Protein AF-A0A9E4YKV2-F1 (afdb_monomer)

Secondary structure (DSSP, 8-state):
----EEEEEPPTTTS-TT-SEEEEEEEEETTTTEEEEEEEEEE-TTHHHHHHT-EE-SSTTPPPEEPP-EEE-S--HHHHHHHHHHHHB-TTS-EEPPGGGGGGTTT--EEPPP-

Radius of gyration: 20.17 Å; Cα contacts (8 Å, |Δi|>4): 194; chains: 1; bounding box: 44×34×58 Å

Nearest PDB structures (foldseek):
  6hdz-assembly1_B  TM=9.557E-01  e=2.697E-12  Pseudomonas aeruginosa
  6he1-assembly1_B  TM=9.537E-01  e=3.018E-12  Pseudomonas aeruginosa
  6hdz-assembly1_A  TM=9.562E-01  e=5.008E-12  Pseudomonas aeruginosa
  6he3-assembly1_A  TM=9.563E-01  e=7.020E-12  Pseudomonas aeruginosa
  6h9x-assembly1_A  TM=9.703E-01  e=5.956E-11  Klebsiella pneumoniae

Foldseek 3Di:
DPFDKDKDWDDPVGDDPQFPTKIWIWTAQPVVRDTHTWKIKGWSQLSVQVVVVPWDAPDVVHDTDGGIDIDMPPTNVVRVVNRQLRVQADPVRKGADDPVCCVVVVNDGIHDDDD

Mean predicted aligned error: 3.34 Å

Sequence (115 aa):
LGLPFRILELCSGDIGFQSAKTYDVEVWSPASEEWLEVSSCSNCTDFQARRANIRFRRKPQGRPEYVHTLNGSGLALPRVIIALLETNQQPDGTVRLPEVLVPYMDGQQVLEPAR

Structure (mmCIF, N/CA/C/O backbone):
data_AF-A0A9E4YKV2-F1
#
_entry.id   AF-A0A9E4YKV2-F1
#
loop_
_atom_site.group_PDB
_atom_site.id
_atom_site.type_symbol
_atom_site.label_atom_id
_atom_site.label_alt_id
_atom_site.label_comp_id
_atom_site.label_asym_id
_atom_site.label_entity_id
_atom_site.label_seq_id
_atom_site.pdbx_PDB_ins_code
_atom_site.Cartn_x
_atom_site.Cartn_y
_atom_site.Cartn_z
_atom_site.occupancy
_atom_site.B_iso_or_equiv
_atom_site.auth_seq_id
_atom_site.auth_comp_id
_atom_site.auth_asym_id
_atom_site.auth_atom_id
_atom_site.pdbx_PDB_model_num
ATOM 1 N N . LEU A 1 1 ? 2.361 9.134 -9.350 1.00 94.06 1 LEU A N 1
ATOM 2 C CA . LEU A 1 1 ? 3.390 8.208 -9.879 1.00 94.06 1 LEU A CA 1
ATOM 3 C C . LEU A 1 1 ? 3.066 7.668 -11.273 1.00 94.06 1 LEU A C 1
ATOM 5 O O . LEU A 1 1 ? 3.963 7.110 -11.879 1.00 94.06 1 LEU A O 1
ATOM 9 N N . GLY A 1 2 ? 1.841 7.833 -11.798 1.00 94.94 2 GLY A N 1
ATOM 10 C CA . GLY A 1 2 ? 1.507 7.375 -13.157 1.00 94.94 2 GLY A CA 1
ATOM 11 C C . GLY A 1 2 ? 1.371 5.856 -13.300 1.00 94.94 2 GLY A C 1
ATOM 12 O O . GLY A 1 2 ? 1.339 5.360 -14.417 1.00 94.94 2 GLY A O 1
ATOM 13 N N . LEU A 1 3 ? 1.296 5.124 -12.185 1.00 96.94 3 LEU A N 1
ATOM 14 C CA . LEU A 1 3 ? 1.174 3.668 -12.180 1.00 96.94 3 LEU A CA 1
ATOM 15 C C . LEU A 1 3 ? -0.296 3.247 -12.328 1.00 96.94 3 LEU A C 1
ATOM 17 O O . LEU A 1 3 ? -1.139 3.803 -11.614 1.00 96.94 3 LEU A O 1
ATOM 21 N N . PRO A 1 4 ? -0.613 2.263 -13.191 1.00 96.75 4 PRO A N 1
ATOM 22 C CA . PRO A 1 4 ? -1.920 1.618 -13.202 1.00 96.75 4 PRO A CA 1
ATOM 23 C C . PRO A 1 4 ? -2.182 0.945 -11.855 1.00 96.75 4 PRO A C 1
ATOM 25 O O . PRO A 1 4 ? -1.324 0.225 -11.341 1.00 96.75 4 PRO A O 1
ATOM 28 N N . PHE A 1 5 ? -3.362 1.172 -11.283 1.00 98.25 5 PHE A N 1
ATOM 29 C CA . PHE A 1 5 ? -3.739 0.594 -9.998 1.00 98.25 5 PHE A CA 1
ATOM 30 C C . PHE A 1 5 ? -5.214 0.196 -9.969 1.00 98.25 5 PHE A C 1
ATOM 32 O O . PHE A 1 5 ? -6.029 0.710 -10.739 1.00 98.25 5 PHE A O 1
ATOM 39 N N . ARG A 1 6 ? -5.557 -0.690 -9.035 1.00 98.44 6 ARG A N 1
ATOM 40 C CA . ARG A 1 6 ? -6.934 -1.000 -8.646 1.00 98.44 6 ARG A CA 1
ATOM 41 C C . ARG A 1 6 ? -7.100 -0.879 -7.135 1.00 98.44 6 ARG A C 1
ATOM 43 O O . ARG A 1 6 ? -6.120 -0.882 -6.393 1.00 98.44 6 ARG A O 1
ATOM 50 N N . ILE A 1 7 ? -8.348 -0.752 -6.699 1.00 98.56 7 ILE A N 1
ATOM 51 C CA . ILE A 1 7 ? -8.722 -0.729 -5.284 1.00 98.56 7 ILE A CA 1
ATOM 52 C C . ILE A 1 7 ? -9.617 -1.932 -5.020 1.00 98.56 7 ILE A C 1
ATOM 54 O O . ILE A 1 7 ? -10.587 -2.143 -5.751 1.00 98.56 7 ILE A O 1
ATOM 58 N N . LEU A 1 8 ? -9.310 -2.685 -3.969 1.00 98.25 8 LEU A N 1
ATOM 59 C CA . LEU A 1 8 ? -10.104 -3.818 -3.515 1.00 98.25 8 LEU A CA 1
ATOM 60 C C . LEU A 1 8 ? -10.666 -3.533 -2.125 1.00 98.25 8 LEU A C 1
ATOM 62 O O . LEU A 1 8 ? -9.944 -3.111 -1.229 1.00 98.25 8 LEU A O 1
ATOM 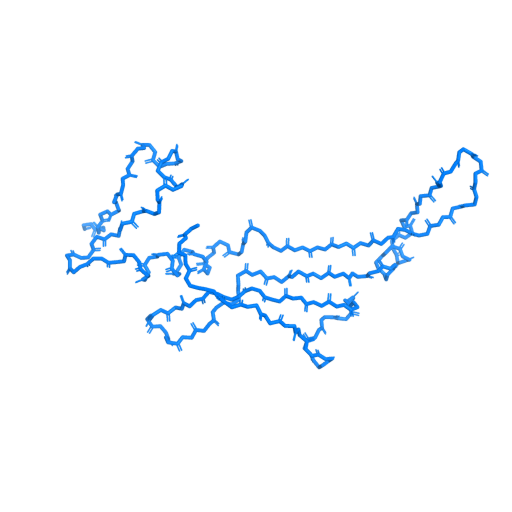66 N N . GLU A 1 9 ? -11.963 -3.770 -1.940 1.00 98.56 9 GLU A N 1
ATOM 67 C CA . GLU A 1 9 ? -12.542 -3.904 -0.603 1.00 98.56 9 GLU A CA 1
ATOM 68 C C . GLU A 1 9 ? -12.339 -5.348 -0.144 1.00 98.56 9 GLU A C 1
ATOM 70 O O . GLU A 1 9 ? -12.847 -6.269 -0.788 1.00 98.56 9 GLU A O 1
ATOM 75 N N . LEU A 1 10 ? -11.596 -5.553 0.945 1.00 98.62 10 LEU A N 1
ATOM 76 C CA . LEU A 1 10 ? -11.317 -6.903 1.432 1.00 98.62 10 LEU A CA 1
ATOM 77 C C . LEU A 1 10 ? -12.579 -7.554 2.008 1.00 98.62 10 LEU A C 1
ATOM 79 O O . LEU A 1 10 ? -13.358 -6.928 2.734 1.00 98.62 10 LEU A O 1
ATOM 83 N N . CYS A 1 11 ? -12.775 -8.836 1.699 1.00 98.38 11 CYS A N 1
ATOM 84 C CA . CYS A 1 11 ? -13.89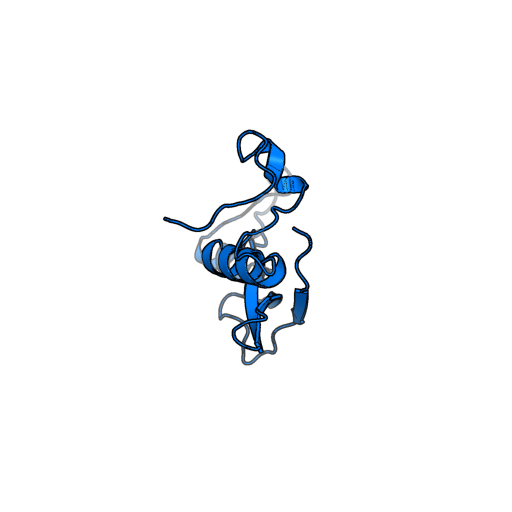5 -9.609 2.223 1.00 98.38 11 CYS A CA 1
ATOM 85 C C . CYS A 1 11 ? -13.649 -10.026 3.682 1.00 98.38 11 CYS A C 1
ATOM 87 O O . CYS A 1 11 ? -12.530 -9.973 4.190 1.00 98.38 11 CYS A O 1
ATOM 89 N N . SER A 1 12 ? -14.686 -10.512 4.369 1.00 97.88 12 SER A N 1
ATOM 90 C CA . SER A 1 12 ? -14.578 -10.923 5.777 1.00 97.88 12 SER A CA 1
ATOM 91 C C . SER A 1 12 ? -13.519 -11.999 6.049 1.00 97.88 12 SER A C 1
ATOM 93 O O . SER A 1 12 ? -13.066 -12.112 7.182 1.00 97.88 12 SER A O 1
ATOM 95 N N . GLY A 1 13 ? -13.166 -12.817 5.049 1.00 98.06 13 GLY A N 1
ATOM 96 C CA . GLY A 1 13 ? -12.136 -13.852 5.178 1.00 98.06 13 GLY A CA 1
ATOM 97 C C . GLY A 1 13 ? -10.702 -13.330 5.071 1.00 98.06 13 GLY A C 1
ATOM 98 O O . GLY A 1 13 ? -9.791 -14.049 5.465 1.00 98.06 13 GLY A O 1
ATOM 99 N N . ASP A 1 14 ? -10.521 -12.110 4.563 1.00 97.88 14 ASP A N 1
ATOM 100 C CA . ASP A 1 14 ? -9.212 -11.548 4.208 1.00 97.88 14 ASP A CA 1
ATOM 101 C C . ASP A 1 14 ? -8.874 -10.274 5.006 1.00 97.88 14 ASP A C 1
ATOM 103 O O . ASP A 1 14 ? -7.720 -9.866 5.100 1.00 97.88 14 ASP A O 1
ATOM 107 N N . ILE A 1 15 ? -9.866 -9.646 5.655 1.00 97.56 15 ILE A N 1
ATOM 108 C CA . ILE A 1 15 ? -9.599 -8.543 6.587 1.00 97.56 15 ILE A CA 1
ATOM 109 C C . ILE A 1 15 ? -8.799 -9.017 7.810 1.00 97.56 15 ILE A C 1
ATOM 111 O O . ILE A 1 15 ? -9.050 -10.071 8.396 1.00 97.56 15 ILE A O 1
ATOM 115 N N . GLY A 1 16 ? -7.862 -8.179 8.260 1.00 95.81 16 GLY A N 1
ATOM 116 C CA . GLY A 1 16 ? -7.097 -8.430 9.481 1.00 95.81 16 GLY A CA 1
ATOM 117 C C . GLY A 1 16 ? -7.957 -8.382 10.751 1.00 95.81 16 GLY A C 1
ATOM 118 O O . GLY A 1 16 ? -8.928 -7.634 10.836 1.00 95.81 16 GLY A O 1
ATOM 119 N N . PHE A 1 17 ? -7.546 -9.121 11.787 1.00 98.06 17 PHE A N 1
ATOM 120 C CA . PHE A 1 17 ? -8.286 -9.300 13.049 1.00 98.06 17 PHE A CA 1
ATOM 121 C C . PHE A 1 17 ? -8.735 -7.999 13.741 1.00 98.06 17 PHE A C 1
ATOM 123 O O . PHE A 1 17 ? -9.781 -7.957 14.384 1.00 98.06 17 PHE A O 1
ATOM 130 N N . GLN A 1 18 ? -7.934 -6.938 13.643 1.00 97.75 18 GLN A N 1
ATOM 131 C CA . GLN A 1 18 ? -8.222 -5.629 14.235 1.00 97.75 18 GLN A CA 1
ATOM 132 C C . GLN A 1 18 ? -9.155 -4.749 13.395 1.00 97.75 18 GLN A C 1
ATOM 134 O O . GLN A 1 18 ? -9.622 -3.723 13.893 1.00 97.75 18 GLN A O 1
ATOM 139 N N . SER A 1 19 ? -9.337 -5.072 12.115 1.00 98.25 19 SER A N 1
ATOM 140 C CA . SER A 1 19 ? -9.979 -4.192 11.145 1.00 98.25 19 SER A CA 1
ATOM 141 C C . SER A 1 19 ? -11.486 -4.415 11.108 1.00 98.25 19 SER A C 1
ATOM 143 O O . SER A 1 19 ? -11.960 -5.545 11.070 1.00 98.25 19 SER A O 1
ATOM 145 N N . ALA A 1 20 ? -12.249 -3.323 11.082 1.00 98.50 20 ALA A N 1
ATOM 146 C CA . ALA A 1 20 ? -13.674 -3.358 10.769 1.00 98.50 20 ALA A CA 1
ATOM 147 C C . ALA A 1 20 ? -13.928 -3.238 9.259 1.00 98.50 20 ALA A C 1
ATOM 149 O O . ALA A 1 20 ? -14.968 -3.679 8.774 1.00 98.50 20 ALA A O 1
ATOM 150 N N . LYS A 1 21 ? -13.006 -2.598 8.528 1.00 98.69 21 LYS A N 1
ATOM 151 C CA . LYS A 1 21 ? -13.053 -2.437 7.074 1.00 98.69 21 LYS A C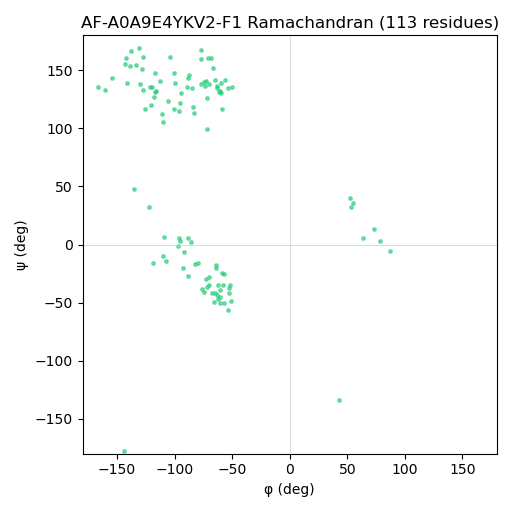A 1
ATOM 152 C C . LYS A 1 21 ? -11.665 -2.103 6.536 1.00 98.69 21 LYS A C 1
ATOM 154 O O . LYS A 1 21 ? -11.026 -1.190 7.066 1.00 98.69 21 LYS A O 1
ATOM 159 N N . THR A 1 22 ? -11.252 -2.784 5.469 1.00 98.81 22 THR A N 1
ATOM 160 C CA . THR A 1 22 ? -9.953 -2.585 4.816 1.00 98.81 22 THR A CA 1
ATOM 161 C C . THR A 1 22 ? -10.115 -2.402 3.312 1.00 98.81 22 THR A C 1
ATOM 163 O O . THR A 1 22 ? -10.907 -3.104 2.681 1.00 98.81 22 THR A O 1
ATOM 166 N N . TYR A 1 23 ? -9.359 -1.453 2.764 1.00 98.75 23 TYR A N 1
ATOM 167 C CA . TYR A 1 23 ? -9.169 -1.275 1.332 1.00 98.75 23 TYR A CA 1
ATOM 168 C C . TYR A 1 23 ? -7.704 -1.464 0.976 1.00 98.75 23 TYR A C 1
ATOM 170 O O . TYR A 1 23 ? -6.856 -0.752 1.521 1.00 98.75 23 TYR A O 1
ATOM 178 N N . ASP A 1 24 ? -7.440 -2.339 0.017 1.00 98.62 24 ASP A N 1
ATOM 179 C CA . ASP A 1 24 ? -6.106 -2.522 -0.532 1.00 98.62 24 ASP A CA 1
ATOM 180 C C . ASP A 1 24 ? -5.973 -1.771 -1.856 1.00 98.62 24 ASP A C 1
ATOM 182 O O . ASP A 1 24 ? -6.899 -1.727 -2.673 1.00 98.62 24 ASP A O 1
ATOM 186 N N . VAL A 1 25 ? -4.817 -1.140 -2.049 1.00 98.50 25 VAL A N 1
ATOM 187 C CA . VAL A 1 25 ? -4.412 -0.533 -3.318 1.00 98.50 25 VAL A CA 1
ATOM 188 C C . VAL A 1 25 ? -3.356 -1.429 -3.923 1.00 98.50 25 VAL A C 1
ATOM 190 O O . VAL A 1 25 ? -2.308 -1.642 -3.315 1.00 98.50 25 VAL A O 1
ATOM 193 N N . GLU A 1 26 ? -3.596 -1.895 -5.138 1.00 98.62 26 GLU A N 1
ATOM 194 C CA . GLU A 1 26 ? -2.662 -2.756 -5.851 1.00 98.62 26 GLU A CA 1
ATOM 195 C C . GLU A 1 26 ? -2.227 -2.092 -7.151 1.00 98.62 26 GLU A C 1
ATOM 197 O O . GLU A 1 26 ? -3.061 -1.551 -7.878 1.00 98.62 26 GLU A O 1
ATOM 202 N N . VAL A 1 27 ? -0.932 -2.133 -7.451 1.00 98.44 27 VAL A N 1
ATOM 203 C CA . VAL A 1 27 ? -0.362 -1.643 -8.714 1.00 98.44 27 VAL A CA 1
ATOM 204 C C . VAL A 1 27 ? -0.085 -2.807 -9.650 1.00 98.44 27 VAL A C 1
ATOM 206 O O . VAL A 1 27 ? 0.243 -3.901 -9.200 1.00 98.44 27 VAL A O 1
ATOM 209 N N . TRP A 1 28 ? -0.212 -2.581 -10.951 1.00 98.19 28 TRP A N 1
ATOM 210 C CA . TRP A 1 28 ? 0.106 -3.601 -11.947 1.00 98.19 28 TRP A CA 1
ATOM 211 C C . TRP A 1 28 ? 1.623 -3.792 -12.091 1.00 98.19 28 TRP A C 1
ATOM 213 O O . TRP A 1 28 ? 2.362 -2.808 -12.166 1.00 98.19 28 TRP A O 1
ATOM 223 N N . SER A 1 29 ? 2.070 -5.046 -12.167 1.00 97.56 29 SER A N 1
ATOM 224 C CA . SER A 1 29 ? 3.437 -5.450 -12.510 1.00 97.56 29 SER A CA 1
ATOM 225 C C . SER A 1 29 ? 3.436 -6.107 -13.896 1.00 97.56 29 SER A C 1
ATOM 227 O O . SER A 1 29 ? 2.969 -7.239 -14.035 1.00 97.56 29 SER A O 1
ATOM 229 N N . PRO A 1 30 ? 3.919 -5.410 -14.943 1.00 96.12 30 PRO A N 1
ATOM 230 C CA . PRO A 1 30 ? 4.026 -5.972 -16.285 1.00 96.12 30 PRO A CA 1
ATOM 231 C C . PRO A 1 30 ? 4.880 -7.239 -16.385 1.00 96.12 30 PRO A C 1
ATOM 233 O O . PRO A 1 30 ? 4.562 -8.088 -17.209 1.00 96.12 30 PRO A O 1
ATOM 236 N N . ALA A 1 31 ? 5.951 -7.375 -15.595 1.00 94.75 31 ALA A N 1
ATOM 237 C CA . ALA A 1 31 ? 6.856 -8.520 -15.726 1.00 94.75 31 ALA A CA 1
ATOM 238 C C . ALA A 1 31 ? 6.271 -9.806 -15.128 1.00 94.75 31 ALA A C 1
ATOM 240 O O . ALA A 1 31 ? 6.452 -10.881 -15.698 1.00 94.75 31 ALA A O 1
ATOM 241 N N . SER A 1 32 ? 5.568 -9.691 -13.998 1.00 95.81 32 SER A N 1
ATOM 242 C CA . SER A 1 32 ? 4.925 -10.826 -13.323 1.00 95.81 32 SER A CA 1
ATOM 243 C C . SER A 1 32 ? 3.470 -11.051 -13.750 1.00 95.81 32 SER A C 1
ATOM 245 O O . SER A 1 32 ? 2.865 -12.033 -13.333 1.00 95.81 32 SER A O 1
ATOM 247 N N . GLU A 1 33 ? 2.901 -10.152 -14.559 1.00 97.25 33 GLU A N 1
ATOM 248 C CA . GLU A 1 33 ? 1.492 -10.165 -14.982 1.00 97.25 33 GLU A CA 1
ATOM 249 C C . GLU A 1 33 ? 0.500 -10.256 -13.807 1.00 97.25 33 GLU A C 1
ATOM 251 O O . GLU A 1 33 ? -0.528 -10.936 -13.867 1.00 97.25 33 GLU A O 1
ATOM 256 N N . GLU A 1 34 ? 0.792 -9.538 -12.722 1.00 97.56 34 GLU A N 1
ATOM 257 C CA . GLU A 1 34 ? -0.012 -9.573 -11.503 1.00 97.56 34 GLU A CA 1
ATOM 258 C C . GLU A 1 34 ? -0.220 -8.192 -10.873 1.00 97.56 34 GLU A C 1
ATOM 260 O O . GLU A 1 34 ? 0.430 -7.197 -11.208 1.00 97.56 34 GLU A O 1
ATOM 265 N N . TRP A 1 35 ? -1.163 -8.136 -9.934 1.00 98.25 35 TRP A N 1
ATOM 266 C CA . TRP A 1 35 ? -1.416 -6.961 -9.112 1.00 98.25 35 TRP A CA 1
ATOM 267 C C . TRP A 1 35 ? -0.657 -7.089 -7.792 1.00 98.25 35 TRP A C 1
ATOM 269 O O . TRP A 1 35 ? -0.866 -8.034 -7.038 1.00 98.25 35 TRP A O 1
ATOM 279 N N . LEU A 1 36 ? 0.215 -6.125 -7.509 1.00 97.88 36 LEU A N 1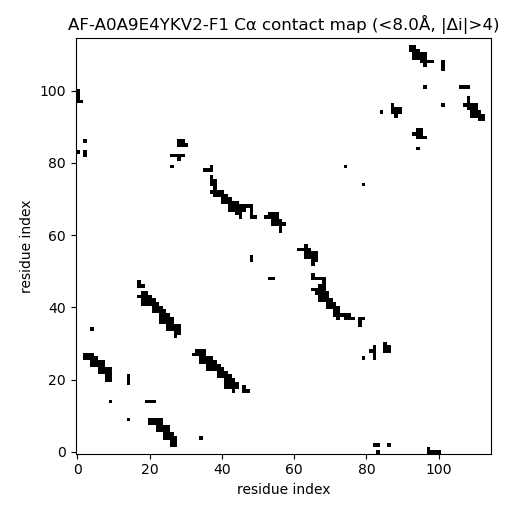
ATOM 280 C CA . LEU A 1 36 ? 1.015 -6.067 -6.293 1.00 97.88 36 LEU A CA 1
ATOM 281 C C . LEU A 1 36 ? 0.389 -5.083 -5.305 1.00 97.88 36 LEU A C 1
ATOM 283 O O . LEU A 1 36 ? 0.352 -3.878 -5.558 1.00 97.88 36 LEU A O 1
ATOM 287 N N . GLU A 1 37 ? -0.055 -5.571 -4.152 1.00 98.19 37 GLU A N 1
ATOM 288 C CA . GLU A 1 37 ? -0.564 -4.737 -3.057 1.00 98.19 37 GLU A CA 1
ATOM 289 C C . GLU A 1 37 ? 0.504 -3.740 -2.576 1.00 98.19 37 GLU A C 1
ATOM 291 O O . GLU A 1 37 ? 1.550 -4.114 -2.070 1.00 98.19 37 GLU A O 1
ATOM 296 N N . VAL A 1 38 ? 0.279 -2.439 -2.710 1.00 98.12 38 VAL A N 1
ATOM 297 C CA . VAL A 1 38 ? 1.216 -1.390 -2.257 1.00 98.12 38 VAL A CA 1
ATOM 298 C C . VAL A 1 38 ? 0.703 -0.616 -1.054 1.00 98.12 38 VAL A C 1
ATOM 300 O O . VAL A 1 38 ? 1.445 0.173 -0.461 1.00 98.12 38 VAL A O 1
ATOM 303 N N . SER A 1 39 ? -0.557 -0.812 -0.689 1.00 98.38 39 SER A N 1
ATOM 304 C CA . SER A 1 39 ? -1.144 -0.232 0.504 1.00 98.38 39 SER A CA 1
ATOM 305 C C . SER A 1 39 ? -2.294 -1.074 1.001 1.00 98.38 39 SER A C 1
ATOM 307 O O 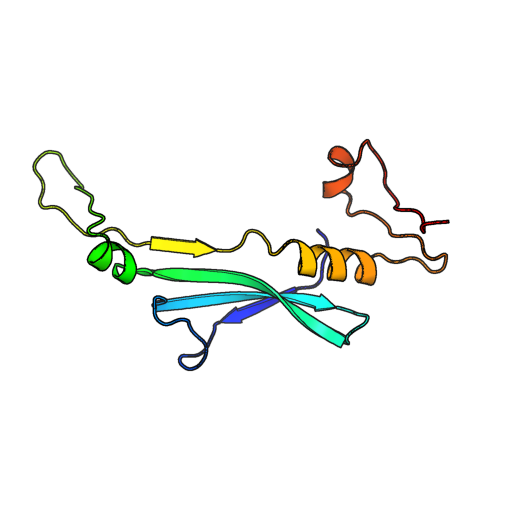. SER A 1 39 ? -3.086 -1.544 0.193 1.00 98.38 39 SER A O 1
ATOM 309 N N . SER A 1 40 ? -2.412 -1.151 2.323 1.00 98.19 40 SER A N 1
ATOM 310 C CA . SER A 1 40 ? -3.593 -1.653 3.003 1.00 98.19 40 SER A CA 1
ATOM 311 C C . SER A 1 40 ? -4.074 -0.600 3.995 1.00 98.19 40 SER A C 1
ATOM 313 O O . SER A 1 40 ? -3.352 -0.223 4.921 1.00 98.19 40 SER A O 1
ATOM 315 N N . CYS A 1 41 ? -5.277 -0.076 3.768 1.00 98.62 41 CYS A N 1
ATOM 316 C CA . CYS A 1 41 ? -5.878 1.027 4.513 1.00 98.62 41 CYS A CA 1
ATOM 317 C C . CYS A 1 41 ? -7.054 0.521 5.346 1.00 98.62 41 CYS A C 1
ATOM 319 O O . CYS A 1 41 ? -8.095 0.154 4.805 1.00 98.62 41 CYS A O 1
ATOM 321 N N . SER A 1 42 ? -6.913 0.539 6.671 1.00 98.75 42 SER A N 1
ATOM 322 C CA . SER A 1 42 ? -7.848 -0.090 7.604 1.00 98.75 42 SER A CA 1
ATOM 323 C C . SER A 1 42 ? -8.456 0.899 8.597 1.00 98.75 42 SER A C 1
ATOM 325 O O . SER A 1 42 ? -7.748 1.675 9.244 1.00 98.75 42 SER A O 1
ATOM 327 N N . ASN A 1 43 ? -9.772 0.804 8.801 1.00 98.75 43 ASN A N 1
ATOM 328 C CA . ASN A 1 43 ? -10.463 1.400 9.943 1.00 98.75 43 ASN A CA 1
ATOM 329 C C . ASN A 1 43 ? -10.636 0.339 11.035 1.00 98.75 43 ASN A C 1
ATOM 331 O O . ASN A 1 43 ? -11.375 -0.626 10.856 1.00 98.75 43 ASN A O 1
ATOM 335 N N . CYS A 1 44 ? -9.988 0.536 12.181 1.00 98.69 44 CYS A N 1
ATOM 336 C CA . CYS A 1 44 ? -10.023 -0.402 13.306 1.00 98.69 44 CYS A CA 1
ATOM 337 C C . CYS A 1 44 ? -11.074 -0.027 14.362 1.00 98.69 44 CYS A C 1
ATOM 339 O O . CYS A 1 44 ? -11.096 -0.632 15.432 1.00 98.69 44 CYS A O 1
ATOM 341 N N . THR A 1 45 ? -11.896 0.998 14.095 1.00 98.75 45 THR A N 1
ATOM 342 C CA . THR A 1 45 ? -12.847 1.589 15.050 1.00 98.75 45 THR A CA 1
ATOM 3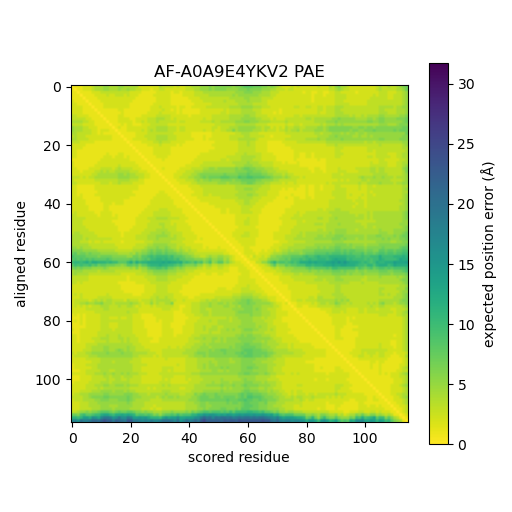43 C C . THR A 1 45 ? -12.203 1.741 16.431 1.00 98.75 45 THR A C 1
ATOM 345 O O . THR A 1 45 ? -11.066 2.206 16.527 1.00 98.75 45 THR A O 1
ATOM 348 N N . ASP A 1 46 ? -12.879 1.350 17.507 1.00 98.62 46 ASP A N 1
ATOM 349 C CA . ASP A 1 46 ? -12.337 1.416 18.859 1.00 98.62 46 ASP A CA 1
ATOM 350 C C . ASP A 1 46 ? -11.556 0.152 19.277 1.00 98.62 46 ASP A C 1
ATOM 352 O O . ASP A 1 46 ? -11.106 0.066 20.421 1.00 98.62 46 ASP A O 1
ATOM 356 N N . PHE A 1 47 ? -11.332 -0.815 18.375 1.00 98.75 47 PHE A N 1
ATOM 357 C CA . PHE A 1 47 ? -10.735 -2.116 18.700 1.00 98.75 47 PHE A CA 1
ATOM 358 C C . PHE A 1 47 ? -9.361 -1.990 19.367 1.00 98.75 47 PHE A C 1
ATOM 360 O O . PHE A 1 47 ? -9.105 -2.594 20.419 1.00 98.75 47 PHE A O 1
ATOM 367 N N . GLN A 1 48 ? -8.472 -1.206 18.750 1.00 98.75 48 GLN A N 1
ATOM 368 C CA . GLN A 1 48 ? -7.128 -0.942 19.265 1.00 98.75 48 GLN A CA 1
ATOM 369 C C . GLN A 1 48 ? -7.193 0.017 20.460 1.00 98.75 48 GLN A C 1
ATOM 371 O O . GLN A 1 48 ? -6.532 -0.211 21.473 1.00 98.75 48 GLN A O 1
ATOM 376 N N . ALA A 1 49 ? -8.042 1.047 20.384 1.00 98.75 49 ALA A N 1
ATOM 377 C CA . ALA A 1 49 ? -8.200 2.046 21.436 1.00 98.75 49 ALA A CA 1
ATOM 378 C C . ALA A 1 49 ? -8.661 1.437 22.769 1.00 98.75 49 ALA A C 1
ATOM 380 O O . ALA A 1 49 ? -8.148 1.811 23.822 1.00 98.75 49 ALA A O 1
ATOM 381 N N . ARG A 1 50 ? -9.569 0.456 22.745 1.00 98.62 50 ARG A N 1
ATOM 382 C CA . ARG A 1 50 ? -9.999 -0.289 23.938 1.00 98.62 50 ARG A CA 1
ATOM 383 C C . ARG A 1 50 ? -8.856 -1.073 24.570 1.00 98.62 50 ARG A C 1
ATOM 385 O O . ARG A 1 50 ? -8.706 -1.041 25.787 1.00 98.62 50 ARG A O 1
ATOM 392 N N . ARG A 1 51 ? -8.039 -1.739 23.751 1.00 98.44 51 ARG A N 1
ATOM 393 C CA . ARG A 1 51 ? -6.912 -2.576 24.204 1.00 98.44 51 ARG A CA 1
ATOM 394 C C . ARG A 1 51 ? -5.747 -1.757 24.753 1.00 98.44 51 ARG A C 1
ATOM 396 O O . ARG A 1 51 ? -5.141 -2.158 25.737 1.00 98.44 51 ARG A O 1
ATOM 403 N N . ALA A 1 52 ? -5.473 -0.602 24.155 1.00 98.50 52 ALA A N 1
ATOM 404 C CA . ALA A 1 52 ? -4.414 0.313 24.582 1.00 98.50 52 ALA A CA 1
ATOM 405 C C . ALA A 1 52 ? -4.908 1.436 25.521 1.00 98.50 52 ALA A C 1
ATOM 407 O O . ALA A 1 52 ? -4.139 2.313 25.903 1.00 98.50 52 ALA A O 1
ATOM 408 N N . ASN A 1 53 ? -6.192 1.427 25.898 1.00 98.50 53 ASN A N 1
ATOM 409 C CA . ASN A 1 53 ? -6.846 2.444 26.727 1.00 98.50 53 ASN A CA 1
ATOM 410 C C . ASN A 1 53 ? -6.730 3.899 26.201 1.00 98.50 53 ASN A C 1
ATOM 412 O O . ASN A 1 53 ? -6.639 4.852 26.983 1.00 98.50 53 ASN A O 1
ATOM 416 N N . ILE A 1 54 ? -6.765 4.082 24.878 1.00 98.69 54 ILE A N 1
ATOM 417 C CA . ILE A 1 54 ? -6.634 5.386 24.209 1.00 98.69 54 ILE A CA 1
ATOM 418 C C . ILE A 1 54 ? -7.992 6.089 24.192 1.00 98.69 54 ILE A C 1
ATOM 420 O O . ILE A 1 54 ? -8.940 5.640 23.545 1.00 98.69 54 ILE A O 1
ATOM 424 N N . ARG A 1 55 ? -8.102 7.203 24.915 1.00 98.31 55 ARG A N 1
ATOM 425 C CA . ARG A 1 55 ? -9.369 7.910 25.135 1.00 98.31 55 ARG A CA 1
ATOM 426 C C . ARG A 1 55 ? -9.216 9.405 24.912 1.00 98.31 55 ARG A C 1
ATOM 428 O O . ARG A 1 55 ? -8.146 9.963 25.130 1.00 98.31 55 ARG A O 1
ATOM 435 N N . PHE A 1 56 ? -10.317 10.055 24.562 1.00 97.94 56 PHE A N 1
ATOM 436 C CA . PHE A 1 56 ? -10.419 11.507 24.456 1.00 97.94 56 PHE A CA 1
ATOM 437 C C . PHE A 1 56 ? -11.656 12.021 25.206 1.00 97.94 56 PHE A C 1
ATOM 439 O O . PHE A 1 56 ? -12.504 11.245 25.648 1.00 97.94 56 PHE A O 1
ATOM 446 N N . ARG A 1 57 ? -11.758 13.341 25.382 1.00 98.00 57 ARG A N 1
ATOM 447 C CA . ARG A 1 57 ? -12.948 14.014 25.924 1.00 98.00 57 ARG A CA 1
ATOM 448 C C . ARG A 1 57 ? -13.370 15.117 24.961 1.00 98.00 57 ARG A C 1
ATOM 450 O O . ARG A 1 57 ? -12.535 15.926 24.572 1.00 98.00 57 ARG A O 1
ATOM 457 N N . ARG A 1 58 ? -14.663 15.201 24.633 1.00 96.44 58 ARG A N 1
ATOM 458 C CA . ARG A 1 58 ? -15.206 16.264 23.758 1.00 96.44 58 ARG A CA 1
ATOM 459 C C . ARG A 1 58 ? -15.210 17.650 24.400 1.00 96.44 58 ARG A C 1
ATOM 461 O O . ARG A 1 58 ? -15.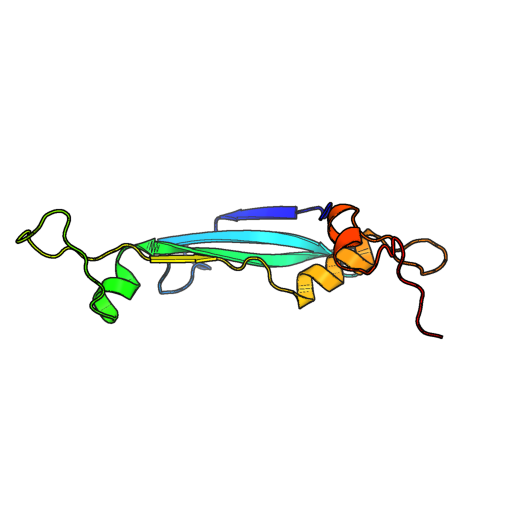196 18.653 23.699 1.00 96.44 58 ARG A O 1
ATOM 468 N N . LYS A 1 59 ? -15.299 17.702 25.729 1.00 96.75 59 LYS A N 1
ATOM 469 C CA . LYS A 1 59 ? -15.337 18.931 26.530 1.00 96.75 59 LYS A CA 1
ATOM 470 C C . LYS A 1 59 ? -14.473 18.755 27.782 1.00 96.75 59 LYS A C 1
ATOM 472 O O . LYS A 1 59 ? -14.347 17.618 28.259 1.00 96.75 59 LYS A O 1
ATOM 477 N N . PRO A 1 60 ? -13.924 19.842 28.355 1.00 94.38 60 PRO A N 1
ATOM 478 C CA . PRO A 1 60 ? -13.333 19.803 29.690 1.00 94.38 60 PRO A CA 1
ATOM 479 C C . PRO A 1 60 ? -14.310 19.160 30.684 1.00 94.38 60 PRO A C 1
ATOM 481 O O . PRO A 1 60 ? -15.505 19.435 30.632 1.00 94.38 60 PRO A O 1
ATOM 484 N N . GLN A 1 61 ? -13.811 18.265 31.542 1.00 93.06 61 GLN A N 1
ATOM 485 C CA . GLN A 1 61 ? -14.601 17.508 32.535 1.00 93.06 61 GLN A CA 1
ATOM 486 C C . GLN A 1 61 ? -15.662 16.540 31.958 1.00 93.06 61 GLN A C 1
ATOM 488 O O . GLN A 1 61 ? -16.380 15.897 32.719 1.00 93.06 61 GLN A O 1
ATOM 493 N N . GLY A 1 62 ? -15.737 16.359 30.634 1.00 95.81 62 GLY A N 1
ATOM 494 C CA . GLY A 1 62 ? -16.630 15.378 30.010 1.00 95.81 62 GLY A CA 1
ATOM 495 C C . GLY A 1 62 ? -16.236 13.917 30.277 1.00 95.81 62 GLY A C 1
ATOM 496 O O . GLY A 1 62 ? -15.081 13.604 30.600 1.00 95.81 62 GLY A O 1
ATOM 497 N N . ARG A 1 63 ? -17.197 12.999 30.091 1.00 96.88 63 ARG A N 1
ATOM 498 C CA . ARG A 1 63 ? -16.946 11.549 30.136 1.00 96.88 63 ARG A CA 1
ATOM 499 C C . ARG A 1 63 ? -15.913 11.171 29.058 1.00 96.88 63 ARG A C 1
ATOM 501 O O . ARG A 1 63 ? -16.086 11.580 27.913 1.00 96.88 63 ARG A O 1
ATOM 508 N N . PRO A 1 64 ? -14.855 10.406 29.392 1.00 97.38 64 PRO A N 1
ATOM 509 C CA . PRO A 1 64 ? -13.932 9.886 28.389 1.00 97.38 64 PRO A CA 1
ATOM 510 C C . PRO A 1 64 ? -14.626 8.926 27.413 1.00 97.38 64 PRO A C 1
ATOM 512 O O . PRO A 1 64 ? -15.370 8.040 27.838 1.00 97.38 64 PRO A O 1
ATOM 515 N N . GLU A 1 65 ? -14.324 9.076 26.130 1.00 98.25 65 GLU A N 1
ATOM 516 C CA . GLU A 1 65 ? -14.761 8.221 25.021 1.00 98.25 65 GLU A CA 1
ATOM 517 C C . GLU A 1 65 ? -13.525 7.568 24.378 1.00 98.25 65 GLU A C 1
ATOM 519 O O . GLU A 1 65 ? -12.447 8.167 24.366 1.00 98.25 65 GLU A O 1
ATOM 524 N N . TYR A 1 66 ? -13.645 6.343 23.857 1.00 98.69 66 TYR A N 1
ATOM 525 C CA . TYR A 1 66 ? -12.569 5.732 23.067 1.00 98.69 66 TYR A CA 1
ATOM 526 C C . TYR A 1 66 ? -12.485 6.405 21.697 1.00 98.69 66 TYR A C 1
ATOM 528 O O . TYR A 1 66 ? -13.508 6.742 21.101 1.00 98.69 66 TYR A O 1
ATOM 536 N N . VAL A 1 67 ? -11.266 6.617 21.208 1.00 98.62 67 VAL A N 1
ATOM 537 C CA . VAL A 1 67 ? -11.053 7.101 19.838 1.00 98.62 67 VAL A CA 1
ATOM 538 C C . VAL A 1 67 ? -11.249 5.966 18.837 1.00 98.62 67 VAL A C 1
ATOM 540 O O . VAL A 1 67 ? -11.133 4.794 19.194 1.00 98.62 67 VAL A O 1
ATOM 543 N N . HIS A 1 68 ? -11.496 6.318 17.576 1.00 98.69 68 HIS A N 1
ATOM 544 C CA . HIS A 1 68 ? -11.286 5.384 16.477 1.00 98.69 68 HIS A CA 1
ATOM 545 C C . HIS A 1 68 ? -9.847 5.476 15.977 1.00 98.69 68 HIS A C 1
ATOM 547 O O . HIS A 1 68 ? -9.285 6.571 15.924 1.00 98.69 68 HIS A O 1
ATOM 553 N N . THR A 1 69 ? -9.262 4.344 15.600 1.00 98.75 69 THR A N 1
ATOM 554 C CA . THR A 1 69 ? -7.927 4.297 14.999 1.00 98.75 69 THR A CA 1
ATOM 555 C C . THR A 1 69 ? -8.002 3.853 13.544 1.00 98.75 69 THR A C 1
ATOM 557 O O . THR A 1 69 ? -8.782 2.976 13.168 1.00 98.75 69 THR A O 1
ATOM 560 N N . LEU A 1 70 ? -7.176 4.485 12.714 1.00 98.75 70 LEU A N 1
ATOM 561 C CA . LEU A 1 70 ? -6.993 4.144 11.312 1.00 98.75 70 LEU A CA 1
ATOM 562 C C . LEU A 1 70 ? -5.501 3.973 11.044 1.00 98.75 70 LEU A C 1
ATOM 564 O O . LEU A 1 70 ? -4.670 4.594 11.708 1.00 98.75 70 LEU A O 1
ATOM 568 N N . ASN A 1 71 ? -5.171 3.136 10.072 1.00 98.38 71 ASN A N 1
ATOM 569 C CA . ASN A 1 71 ? -3.819 2.995 9.546 1.00 98.38 71 ASN A CA 1
ATOM 570 C C . ASN A 1 71 ? -3.882 2.760 8.035 1.00 98.38 71 ASN A C 1
ATOM 572 O O . ASN A 1 71 ? -4.904 2.313 7.519 1.00 98.38 71 ASN A O 1
ATOM 576 N N . GLY A 1 72 ? -2.803 3.104 7.341 1.00 97.56 72 GLY A N 1
ATOM 577 C CA . GLY A 1 72 ? -2.678 2.929 5.901 1.00 97.56 72 GLY A CA 1
ATOM 578 C C . GLY A 1 72 ? -1.233 3.101 5.462 1.00 97.56 72 GLY A C 1
ATOM 579 O O . GLY A 1 72 ? -0.562 4.027 5.924 1.00 97.56 72 GLY A O 1
ATOM 580 N N . SER A 1 73 ? -0.739 2.222 4.591 1.00 97.62 73 SER A N 1
ATOM 581 C CA . SER A 1 73 ? 0.602 2.384 4.018 1.00 97.62 73 SER A CA 1
ATOM 582 C C . SER A 1 73 ? 0.587 3.495 2.967 1.00 97.62 73 SER A C 1
ATOM 584 O O . SER A 1 73 ? -0.341 3.586 2.166 1.00 97.62 73 SER A O 1
ATOM 586 N N . GLY A 1 74 ? 1.626 4.325 2.915 1.00 94.81 74 GLY A N 1
ATOM 587 C CA . GLY A 1 74 ? 1.706 5.443 1.967 1.00 94.81 74 GLY A CA 1
ATOM 588 C C . GLY A 1 74 ? 3.068 5.570 1.295 1.00 94.81 74 GLY A C 1
ATOM 589 O O . GLY A 1 74 ? 3.640 6.650 1.302 1.00 94.81 74 GLY A O 1
ATOM 590 N N . LEU A 1 75 ? 3.689 4.521 0.757 1.00 95.75 75 LEU A N 1
ATOM 591 C CA . LEU A 1 75 ? 3.211 3.209 0.289 1.00 95.75 75 LEU A CA 1
ATOM 592 C C . LEU A 1 75 ? 4.282 2.143 0.623 1.00 95.75 75 LEU A C 1
ATOM 594 O O . LEU A 1 75 ? 5.329 2.469 1.183 1.00 95.75 75 LEU A O 1
ATOM 598 N N . ALA A 1 76 ? 4.076 0.880 0.247 1.00 96.00 76 ALA A N 1
ATOM 599 C CA . ALA A 1 76 ? 5.105 -0.156 0.342 1.00 96.00 76 ALA A CA 1
ATOM 600 C C . ALA A 1 76 ? 6.209 0.050 -0.717 1.00 96.00 76 ALA A C 1
ATOM 602 O O . ALA A 1 76 ? 6.057 -0.331 -1.880 1.00 96.00 76 ALA A O 1
ATOM 603 N N . LEU A 1 77 ? 7.336 0.640 -0.299 1.00 96.31 77 LEU A N 1
ATOM 604 C CA . LEU A 1 77 ? 8.433 1.058 -1.182 1.00 96.31 77 LEU A CA 1
ATOM 605 C C . LEU A 1 77 ? 8.927 -0.034 -2.156 1.00 96.31 77 LEU A C 1
ATOM 607 O O . LEU A 1 77 ? 9.013 0.275 -3.343 1.00 96.31 77 LEU A O 1
ATOM 611 N N . PRO A 1 78 ? 9.209 -1.289 -1.740 1.00 97.06 78 PRO A N 1
ATOM 612 C CA . PRO A 1 78 ? 9.758 -2.288 -2.662 1.00 97.06 78 PRO A CA 1
ATOM 613 C C . PRO A 1 78 ? 8.835 -2.580 -3.852 1.00 97.06 78 PRO A C 1
ATOM 615 O O . PRO A 1 78 ? 9.279 -2.582 -4.995 1.00 97.06 78 PRO A O 1
ATOM 618 N N . ARG A 1 79 ? 7.533 -2.754 -3.594 1.00 97.44 79 ARG A N 1
ATOM 619 C CA . ARG A 1 79 ? 6.529 -3.058 -4.627 1.00 97.44 79 ARG A CA 1
ATOM 620 C C . ARG A 1 79 ? 6.276 -1.856 -5.545 1.00 97.44 79 ARG A C 1
ATOM 622 O O . ARG A 1 79 ? 6.106 -2.027 -6.747 1.00 97.44 79 ARG A O 1
ATOM 629 N N . VAL A 1 80 ? 6.333 -0.636 -5.003 1.00 97.38 80 VAL A N 1
ATOM 630 C CA . VAL A 1 80 ? 6.263 0.593 -5.813 1.00 97.38 80 VAL A CA 1
ATOM 631 C C . VAL A 1 80 ? 7.471 0.723 -6.740 1.00 97.38 80 VAL A C 1
ATOM 633 O O . VAL A 1 80 ? 7.293 1.099 -7.895 1.00 97.38 80 VAL A O 1
ATOM 636 N N . ILE A 1 81 ? 8.682 0.409 -6.264 1.00 96.94 81 ILE A N 1
ATOM 637 C CA . ILE A 1 81 ? 9.891 0.439 -7.101 1.00 96.94 81 ILE A CA 1
ATOM 638 C C . ILE A 1 81 ? 9.770 -0.571 -8.244 1.00 96.94 81 ILE A C 1
ATOM 640 O O . ILE A 1 81 ? 10.013 -0.192 -9.384 1.00 96.94 81 ILE A O 1
ATOM 644 N N . ILE A 1 82 ? 9.342 -1.807 -7.965 1.00 97.25 82 ILE A N 1
ATOM 645 C CA . ILE A 1 82 ? 9.123 -2.844 -8.989 1.00 97.25 82 ILE A CA 1
ATOM 646 C C . ILE A 1 82 ? 8.190 -2.324 -10.090 1.00 97.25 82 ILE A C 1
ATOM 648 O O . ILE A 1 82 ? 8.587 -2.236 -11.250 1.00 97.25 82 ILE A O 1
ATOM 652 N N . ALA A 1 83 ? 6.989 -1.871 -9.717 1.00 97.44 83 ALA A N 1
ATOM 653 C CA . ALA A 1 83 ? 6.013 -1.371 -10.682 1.00 97.44 83 ALA A CA 1
ATOM 654 C C . ALA A 1 83 ? 6.514 -0.138 -11.454 1.00 97.44 83 ALA A C 1
ATOM 656 O O . ALA A 1 83 ? 6.216 0.008 -12.638 1.00 97.44 83 ALA A O 1
ATOM 657 N N . LEU A 1 84 ? 7.288 0.746 -10.813 1.00 97.00 84 LEU A N 1
ATOM 658 C CA . LEU A 1 84 ? 7.885 1.915 -11.463 1.00 97.00 84 LEU A CA 1
ATOM 659 C C . LEU A 1 84 ? 8.910 1.513 -12.518 1.00 97.00 84 LEU A C 1
ATOM 661 O O . LEU A 1 84 ? 8.827 2.023 -13.637 1.00 97.00 84 LEU A O 1
ATOM 665 N N . LEU A 1 85 ? 9.838 0.620 -12.173 1.00 96.56 85 LEU A N 1
ATOM 666 C CA . LEU A 1 85 ? 10.867 0.143 -13.093 1.00 96.56 85 LEU A CA 1
ATOM 667 C C . LEU A 1 85 ? 10.229 -0.550 -14.297 1.00 96.56 85 LEU A C 1
ATOM 669 O O . LEU A 1 85 ? 10.505 -0.167 -15.427 1.00 96.56 85 LEU A O 1
ATOM 673 N N . GLU A 1 86 ? 9.318 -1.493 -14.060 1.00 96.69 86 GLU A N 1
ATOM 674 C CA . GLU A 1 86 ? 8.691 -2.279 -15.127 1.00 96.69 86 GLU A CA 1
ATOM 675 C C . GLU A 1 86 ? 7.772 -1.445 -16.027 1.00 96.69 86 GLU A C 1
ATOM 677 O O . GLU A 1 86 ? 7.790 -1.596 -17.245 1.00 96.69 86 GLU A O 1
ATOM 682 N N . THR A 1 87 ? 6.977 -0.536 -15.453 1.00 96.50 87 THR A N 1
ATOM 683 C CA . THR A 1 87 ? 6.016 0.267 -16.231 1.00 96.50 87 THR A CA 1
ATOM 684 C C . THR A 1 87 ? 6.706 1.337 -17.078 1.00 96.50 87 THR A C 1
ATOM 686 O O . THR A 1 87 ? 6.187 1.717 -18.125 1.00 96.50 87 THR A O 1
ATOM 689 N N . ASN A 1 88 ? 7.855 1.854 -16.631 1.00 96.69 88 ASN A N 1
ATOM 690 C CA . ASN A 1 88 ? 8.526 2.982 -17.284 1.00 96.69 88 ASN A CA 1
ATOM 691 C C . ASN A 1 88 ? 9.826 2.600 -18.011 1.00 96.69 88 ASN A C 1
ATOM 693 O O . ASN A 1 88 ? 10.536 3.491 -18.499 1.00 96.69 88 ASN A O 1
ATOM 697 N N . GLN A 1 89 ? 10.139 1.305 -18.101 1.00 96.50 89 GLN A N 1
ATOM 698 C CA . GLN A 1 89 ? 11.268 0.797 -18.874 1.00 96.50 89 GLN A CA 1
ATOM 699 C C . GLN A 1 89 ? 11.131 1.165 -20.359 1.00 96.50 89 GLN A C 1
ATOM 701 O O . GLN A 1 89 ? 10.049 1.117 -20.945 1.00 96.50 89 GLN A O 1
ATOM 706 N N . GLN A 1 90 ? 12.246 1.553 -20.969 1.00 96.62 90 GLN A N 1
ATOM 707 C CA . GLN A 1 90 ? 12.367 1.887 -22.384 1.00 96.62 90 GLN A CA 1
ATOM 708 C C . GLN A 1 90 ? 13.060 0.744 -23.154 1.00 96.62 90 GLN A C 1
ATOM 710 O O . GLN A 1 90 ? 13.742 -0.086 -22.543 1.00 96.62 90 GLN A O 1
ATOM 715 N N . PRO A 1 91 ? 12.935 0.684 -24.497 1.00 95.94 91 PRO A N 1
ATOM 716 C CA . PRO A 1 91 ? 13.555 -0.375 -25.303 1.00 95.94 91 PRO A CA 1
ATOM 717 C C . PRO A 1 91 ? 15.084 -0.479 -25.186 1.00 95.94 91 PRO A C 1
ATOM 719 O O . PRO A 1 91 ? 15.639 -1.545 -25.434 1.00 95.94 91 PRO A O 1
ATOM 722 N N . ASP A 1 92 ? 15.765 0.608 -24.818 1.00 95.31 92 ASP A N 1
ATOM 723 C CA . ASP A 1 92 ? 17.217 0.656 -24.600 1.00 95.31 92 ASP A CA 1
ATOM 724 C C . ASP A 1 92 ? 17.643 0.231 -23.179 1.00 95.31 92 ASP A C 1
ATOM 726 O O . ASP A 1 92 ? 18.829 0.246 -22.856 1.00 95.31 92 ASP A O 1
ATOM 730 N N . GLY A 1 93 ? 16.689 -0.173 -22.334 1.00 95.00 93 GLY A N 1
ATOM 731 C CA . GLY A 1 93 ? 16.923 -0.593 -20.954 1.00 95.00 93 GLY A CA 1
ATOM 732 C C . GLY A 1 93 ? 16.926 0.546 -19.933 1.00 95.00 93 GLY A C 1
ATOM 733 O O . GLY A 1 93 ? 16.977 0.269 -18.736 1.00 95.00 93 GLY A O 1
ATOM 734 N N . THR A 1 94 ? 16.835 1.806 -20.364 1.00 97.50 94 THR A N 1
ATOM 735 C CA . THR A 1 94 ? 16.681 2.941 -19.445 1.00 97.50 94 THR A CA 1
ATOM 736 C C . THR A 1 94 ? 15.286 2.961 -18.809 1.00 97.50 94 THR A C 1
ATOM 738 O O . THR A 1 94 ? 14.344 2.353 -19.322 1.00 97.50 9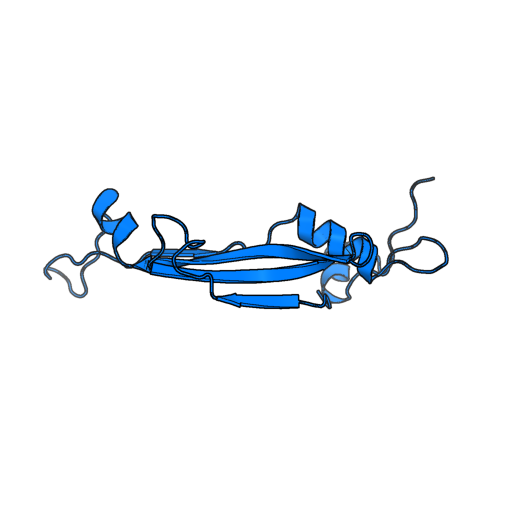4 THR A O 1
ATOM 741 N N . VAL A 1 95 ? 15.117 3.666 -17.686 1.00 97.62 95 VAL A N 1
ATOM 742 C CA . VAL A 1 95 ? 13.802 3.843 -17.037 1.00 97.62 95 VAL A CA 1
ATOM 743 C C . VAL A 1 95 ? 13.463 5.320 -16.947 1.00 97.62 95 VAL A C 1
ATOM 745 O O . VAL A 1 95 ? 14.168 6.086 -16.293 1.00 97.62 95 VAL A O 1
ATOM 748 N N . ARG A 1 96 ? 12.347 5.731 -17.556 1.00 97.81 96 ARG A N 1
ATOM 749 C CA . ARG A 1 96 ? 11.849 7.106 -17.432 1.00 97.81 96 ARG A CA 1
ATOM 750 C C . ARG A 1 96 ? 11.289 7.334 -16.028 1.00 97.81 96 ARG A C 1
ATOM 752 O O . ARG A 1 96 ? 10.410 6.608 -15.573 1.00 97.81 96 ARG A O 1
ATOM 759 N N . LEU A 1 97 ? 11.759 8.366 -15.340 1.00 97.75 97 LEU A N 1
ATOM 760 C CA . LEU A 1 97 ? 11.230 8.729 -14.030 1.00 97.75 97 LEU A CA 1
ATOM 761 C C . LEU A 1 97 ? 9.878 9.448 -14.177 1.00 97.75 97 LEU A C 1
ATOM 763 O O . LEU A 1 97 ? 9.743 10.325 -15.035 1.00 97.75 97 LEU A O 1
ATOM 767 N N . PRO A 1 98 ? 8.879 9.144 -13.326 1.00 97.38 98 PRO A N 1
ATOM 768 C CA . PRO A 1 98 ? 7.689 9.975 -13.198 1.00 97.38 98 PRO A CA 1
ATOM 769 C C . PRO A 1 98 ? 8.071 11.430 -12.908 1.00 97.38 98 PRO A C 1
ATOM 771 O O . PRO A 1 98 ? 8.870 11.684 -12.009 1.00 97.38 98 PRO A O 1
ATOM 774 N N . GLU A 1 99 ? 7.451 12.388 -13.600 1.00 97.06 99 GLU A N 1
ATOM 775 C CA . GLU A 1 99 ? 7.784 13.822 -13.486 1.00 97.06 99 GLU A CA 1
ATOM 776 C C . GLU A 1 99 ? 7.773 14.325 -12.034 1.00 97.06 99 GLU A C 1
ATOM 778 O O . GLU A 1 99 ? 8.639 15.089 -11.618 1.00 97.06 99 GLU A O 1
ATOM 783 N N . VAL A 1 100 ? 6.831 13.822 -11.230 1.00 97.75 100 VAL A N 1
ATOM 784 C CA . VAL A 1 100 ? 6.695 14.161 -9.804 1.00 97.75 100 VAL A CA 1
ATOM 785 C C . VAL A 1 100 ? 7.885 13.728 -8.939 1.00 97.75 100 VAL A C 1
ATOM 787 O O . VAL A 1 100 ? 8.019 14.223 -7.825 1.00 97.75 100 VAL A O 1
ATOM 790 N N . LEU A 1 101 ? 8.732 12.807 -9.412 1.00 97.56 101 LEU A N 1
ATOM 791 C CA . LEU A 1 101 ? 9.929 12.352 -8.700 1.00 97.56 101 LEU A CA 1
ATOM 792 C C . LEU A 1 101 ? 11.190 13.137 -9.074 1.00 97.56 101 LEU A C 1
ATOM 794 O O . LEU A 1 101 ? 12.124 13.165 -8.282 1.00 97.56 101 LEU A O 1
ATOM 798 N N . VAL A 1 102 ? 11.214 13.814 -10.225 1.00 97.69 102 VAL A N 1
ATOM 799 C CA . VAL A 1 102 ? 12.390 14.545 -10.736 1.00 97.69 102 VAL A CA 1
ATOM 800 C C . VAL A 1 102 ? 12.985 15.539 -9.717 1.00 97.69 102 VAL A C 1
ATOM 802 O O . VAL A 1 102 ? 14.209 15.553 -9.563 1.00 97.69 102 VAL A O 1
ATOM 805 N N . PRO A 1 103 ? 12.189 16.320 -8.947 1.00 98.00 103 PRO A N 1
ATOM 806 C CA . PRO A 1 103 ? 12.734 17.224 -7.926 1.00 98.00 103 PRO A CA 1
ATOM 807 C C . PRO A 1 103 ? 13.467 16.519 -6.776 1.00 98.00 103 PRO A C 1
ATOM 809 O O . PRO A 1 103 ? 14.249 17.155 -6.078 1.00 98.00 103 PRO A O 1
ATOM 812 N N . TYR A 1 104 ? 13.209 15.226 -6.569 1.00 97.50 104 TYR A N 1
ATOM 813 C CA . TYR A 1 104 ? 13.827 14.402 -5.526 1.00 97.50 104 TYR A CA 1
ATOM 814 C C . TYR A 1 104 ? 15.017 13.579 -6.046 1.00 97.50 104 TYR A C 1
ATOM 816 O O . TYR A 1 104 ? 15.631 12.851 -5.274 1.00 97.50 104 TYR A O 1
ATOM 824 N N . MET A 1 105 ? 15.322 13.686 -7.343 1.00 96.88 105 MET A N 1
ATOM 825 C CA . MET A 1 105 ? 16.329 12.894 -8.057 1.00 96.88 105 MET A CA 1
ATOM 826 C C . MET A 1 105 ? 17.391 13.798 -8.709 1.00 96.88 105 MET A C 1
ATOM 828 O O . MET A 1 105 ? 17.864 13.509 -9.802 1.00 96.88 105 MET A O 1
ATOM 832 N N . ASP A 1 106 ? 17.713 14.944 -8.098 1.00 96.94 106 ASP A N 1
ATOM 833 C CA . ASP A 1 106 ? 18.691 15.924 -8.609 1.00 96.94 106 ASP A CA 1
ATOM 834 C C . ASP A 1 106 ? 18.437 16.382 -10.062 1.00 96.94 106 ASP A C 1
ATOM 836 O O . ASP A 1 106 ? 19.359 16.672 -10.825 1.00 96.94 106 ASP A O 1
ATOM 840 N N . GLY A 1 107 ? 17.165 16.440 -10.472 1.00 96.81 107 GLY A N 1
ATOM 841 C CA . GLY A 1 107 ? 16.777 16.821 -11.832 1.00 96.81 107 GLY A CA 1
ATOM 842 C C . GLY A 1 107 ? 16.934 15.710 -12.877 1.00 96.81 107 GLY A C 1
ATOM 843 O O . GLY A 1 107 ? 16.649 15.948 -14.053 1.00 96.81 107 GLY A O 1
ATOM 844 N N . GLN A 1 108 ? 17.343 14.501 -12.480 1.00 97.00 108 GLN A N 1
ATOM 845 C CA . GLN A 1 108 ? 17.376 13.343 -13.369 1.00 97.00 108 GLN A CA 1
ATOM 846 C C . GLN A 1 108 ? 15.961 12.986 -13.833 1.00 97.00 108 GLN A C 1
ATOM 848 O O . GLN A 1 108 ? 15.020 12.924 -13.042 1.00 97.00 108 GLN A O 1
ATOM 853 N N . GLN A 1 109 ? 15.819 12.729 -15.133 1.00 97.62 109 GLN A N 1
ATOM 854 C CA . GLN A 1 109 ? 14.553 12.321 -15.758 1.00 97.62 109 GLN A CA 1
ATOM 855 C C . GLN A 1 109 ? 14.549 10.847 -16.172 1.00 97.62 109 GLN A C 1
ATOM 857 O O . GLN A 1 109 ? 13.496 10.296 -16.491 1.00 97.62 109 GLN A O 1
ATOM 862 N N . VAL A 1 110 ? 15.722 10.217 -16.199 1.00 97.56 110 VAL A N 1
ATOM 863 C CA . VAL A 1 110 ? 15.934 8.851 -16.673 1.00 97.56 110 VAL A CA 1
ATOM 864 C C . VAL A 1 110 ? 16.966 8.178 -15.771 1.00 97.56 110 VAL A C 1
ATOM 866 O O . VAL A 1 110 ? 17.942 8.814 -15.374 1.00 97.56 110 VAL A O 1
ATOM 869 N N . LEU A 1 111 ? 16.732 6.909 -15.434 1.00 96.50 111 LEU A N 1
ATOM 870 C CA . LEU A 1 111 ? 17.711 6.030 -14.801 1.00 96.50 111 LEU A CA 1
ATOM 871 C C . LEU A 1 111 ? 18.423 5.209 -15.877 1.00 96.50 111 LEU A C 1
ATOM 873 O O . LEU A 1 111 ? 17.773 4.579 -16.713 1.00 96.50 111 LEU A O 1
ATOM 877 N N . GLU A 1 112 ? 19.749 5.203 -15.818 1.00 95.38 112 GLU A N 1
A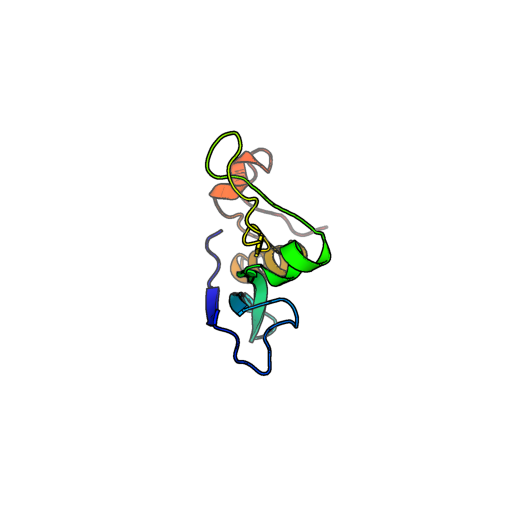TOM 878 C CA . GLU A 1 112 ? 20.605 4.430 -16.716 1.00 95.38 112 GLU A CA 1
ATOM 879 C C . GLU A 1 112 ? 20.826 3.006 -16.173 1.00 95.38 112 GLU A C 1
ATOM 881 O O . GLU A 1 112 ? 20.942 2.834 -14.952 1.00 95.38 112 GLU A O 1
ATOM 886 N N . PRO A 1 113 ? 20.941 1.983 -17.038 1.00 87.94 113 PRO A N 1
ATOM 887 C CA . PRO A 1 113 ? 21.361 0.650 -16.623 1.00 87.94 113 PRO A CA 1
ATOM 888 C C . PRO A 1 113 ? 22.715 0.687 -15.906 1.00 87.94 113 PRO A C 1
ATOM 890 O O . PRO A 1 113 ? 23.632 1.412 -16.307 1.00 87.94 113 PRO A O 1
ATOM 893 N N . ALA A 1 114 ? 22.866 -0.131 -14.863 1.00 81.38 114 ALA A N 1
ATOM 894 C CA . ALA A 1 114 ? 24.174 -0.347 -14.256 1.00 81.38 114 ALA A CA 1
ATOM 895 C C . ALA A 1 114 ? 25.121 -0.966 -15.300 1.00 81.38 114 ALA A C 1
ATOM 897 O O . ALA A 1 114 ? 24.746 -1.911 -15.994 1.00 81.38 114 ALA A O 1
ATOM 898 N N . ARG A 1 115 ? 26.320 -0.390 -15.424 1.00 68.12 115 ARG A N 1
ATOM 899 C CA . ARG A 1 115 ? 27.380 -0.881 -16.313 1.00 68.12 115 ARG A CA 1
ATOM 900 C C . ARG A 1 115 ? 28.048 -2.133 -15.764 1.00 68.12 115 ARG A C 1
ATOM 902 O O . ARG A 1 115 ? 28.196 -2.210 -14.524 1.00 68.12 115 ARG A O 1
#

Solvent-accessible surface area (backbone atoms only — not comparable to full-atom values): 6754 Å² total; per-residue (Å²): 121,90,69,60,67,51,78,42,76,55,50,91,92,69,47,54,93,62,42,79,47,38,38,35,35,24,33,50,29,74,88,77,74,44,72,45,72,29,25,56,37,31,39,22,44,45,58,60,20,64,76,71,67,40,64,45,55,94,45,91,94,45,75,76,41,68,40,70,44,71,53,60,51,92,57,42,63,71,57,50,51,51,29,48,47,57,71,32,48,44,98,88,61,30,27,52,51,44,78,90,48,20,85,80,46,88,66,42,57,60,46,75,66,88,129

pLDDT: mean 97.0, std 3.42, range [68.12, 98.81]